Protein AF-A0A4R4R9I2-F1 (afdb_monomer)

Solvent-accessible surface area (backbone atoms only — not comparable to full-atom values): 6336 Å² total; per-residue (Å²): 139,58,68,66,60,52,49,53,60,71,63,50,87,71,80,91,79,84,81,89,83,86,88,67,82,87,43,26,36,37,46,70,70,39,78,92,36,67,47,78,48,68,38,83,68,67,66,36,21,43,40,45,99,88,52,80,67,40,83,40,42,58,76,41,72,52,75,27,79,56,14,65,48,44,30,43,18,63,41,90,81,46,70,65,36,72,60,91,63,63,102,63,79,73,78,79,83,82,136

Sequence (99 aa):
MDILSDVISAVRIGRPGGARVEWQAPWGVRFPDQPGTAGLLVVLQGWCWLIEDSAEPVPLGPGDVVFSPRGDGYGLADSPSTPLAEPVGGAAGHPRGGG

Nearest PDB structures (foldseek):
  1y9q-assembly1_A-2  TM=7.153E-01  e=3.042E-01  Vibrio cholerae
  2q30-assembly1_A  TM=6.282E-01  e=1.404E-01  Oleidesulfovibrio alaskensis G20
  3h8u-assembly1_B  TM=5.502E-01  e=2.067E-01  Klebsiella pneumoniae subsp. pneumoniae MGH 78578
  2i45-assembly1_B  TM=4.737E-01  e=2.724E-01  Neisseria meningitidis
  2i45-assembly1_A  TM=4.742E-01  e=2.724E-01  Neisseria meningitidis

Radius of gyration: 16.32 Å; Cα contacts (8 Å, |Δi|>4): 147; chains: 1; bounding box: 35×30×47 Å

Mean predicted aligned error: 9.46 Å

Secondary structure (DSSP, 8-state):
--HHHHHHHHT--S----------SS-EEEEPP-TT--EEEE--SS-EEEE-TTS--EEE-TT-EEEETT---EEEESSTTSPPB--SS-SS-------

pLDDT: mean 82.24, std 18.73, range [30.2, 98.44]

Foldseek 3Di:
DDVVVVVVVVPPQDDDADDDDDDDPFAKAKQAADFPDKDKDFAQADKKWKADPPDDIDIDGHGDMDIDGGRHMIMIGRDPPRDHDYDPDPPHPDPPDDD

Structure (mmCIF, N/CA/C/O backbone):
data_AF-A0A4R4R9I2-F1
#
_entry.id   AF-A0A4R4R9I2-F1
#
loop_
_atom_site.group_PDB
_atom_site.id
_atom_site.type_symbol
_atom_site.label_atom_id
_atom_si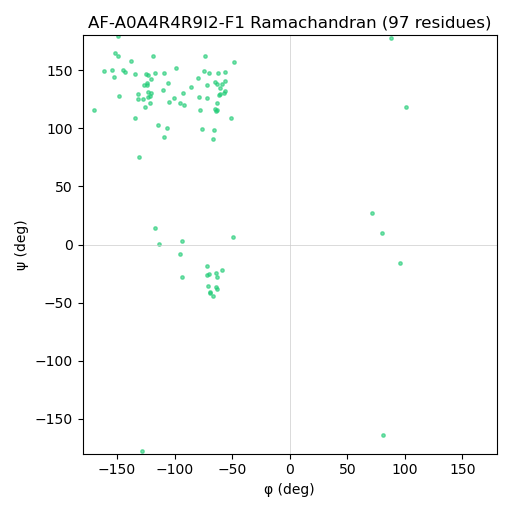te.label_alt_id
_atom_site.label_comp_id
_atom_site.label_asym_id
_atom_site.label_entity_id
_atom_site.label_seq_id
_atom_site.pdbx_PDB_ins_code
_atom_site.Cartn_x
_atom_site.Cartn_y
_atom_site.Cartn_z
_atom_site.occupancy
_atom_site.B_iso_or_equiv
_atom_site.auth_seq_id
_atom_site.auth_comp_id
_atom_site.auth_asym_id
_atom_site.auth_atom_id
_atom_site.pdbx_PDB_model_num
ATOM 1 N N . MET A 1 1 ? 7.426 20.438 -37.429 1.00 58.31 1 MET A N 1
ATOM 2 C CA . MET A 1 1 ? 7.891 19.128 -36.934 1.00 58.31 1 MET A CA 1
ATOM 3 C C . MET A 1 1 ? 8.967 19.405 -35.902 1.00 58.31 1 MET A C 1
ATOM 5 O O . MET A 1 1 ? 9.883 20.153 -36.220 1.00 58.31 1 MET A O 1
ATOM 9 N N . ASP A 1 2 ? 8.788 18.917 -34.675 1.00 76.69 2 ASP A N 1
ATOM 10 C CA . ASP A 1 2 ? 9.693 19.142 -33.542 1.00 76.69 2 ASP A CA 1
ATOM 11 C C . ASP A 1 2 ? 10.326 17.806 -33.139 1.00 76.69 2 ASP A C 1
ATOM 13 O O . ASP A 1 2 ? 9.698 16.966 -32.497 1.00 76.69 2 ASP A O 1
ATOM 17 N N . ILE A 1 3 ? 11.583 17.621 -33.544 1.00 76.44 3 ILE A N 1
ATOM 18 C CA . ILE A 1 3 ? 12.344 16.385 -33.335 1.00 76.44 3 ILE A CA 1
ATOM 19 C C . ILE A 1 3 ? 12.549 16.100 -31.840 1.00 76.44 3 ILE A C 1
ATOM 21 O O . ILE A 1 3 ? 12.639 14.938 -31.454 1.00 76.44 3 ILE A O 1
ATOM 25 N N . LEU A 1 4 ? 12.575 17.121 -30.978 1.00 71.25 4 LEU A N 1
ATOM 26 C CA . LEU A 1 4 ? 12.679 16.914 -29.532 1.00 71.25 4 LEU A CA 1
ATOM 27 C C . LEU A 1 4 ? 11.397 16.300 -28.964 1.00 71.25 4 LEU A C 1
ATOM 29 O O . LEU A 1 4 ? 11.482 15.367 -28.168 1.00 71.25 4 LEU A O 1
ATOM 33 N N . SER A 1 5 ? 10.223 16.751 -29.413 1.00 70.00 5 SER A N 1
ATOM 34 C CA . SER A 1 5 ? 8.944 16.124 -29.049 1.00 70.00 5 SER A CA 1
ATOM 35 C C . SER A 1 5 ? 8.839 14.681 -29.546 1.00 70.00 5 SER A C 1
ATOM 37 O O . SER A 1 5 ? 8.338 13.825 -28.814 1.00 70.00 5 SER A O 1
ATOM 39 N N . ASP A 1 6 ? 9.348 14.387 -30.744 1.00 70.56 6 ASP A N 1
ATOM 40 C CA . ASP A 1 6 ? 9.354 13.026 -31.293 1.00 70.56 6 ASP A CA 1
ATOM 41 C C . ASP A 1 6 ? 10.311 12.107 -30.523 1.00 70.56 6 ASP A C 1
ATOM 43 O O . ASP A 1 6 ? 9.951 10.976 -30.200 1.00 70.56 6 ASP A O 1
ATOM 47 N N . VAL A 1 7 ? 11.495 12.597 -30.144 1.00 70.00 7 VAL A N 1
ATOM 48 C CA . VAL A 1 7 ? 12.450 11.844 -29.316 1.00 70.00 7 VAL A CA 1
ATOM 49 C C . VAL A 1 7 ? 11.892 11.618 -27.911 1.00 70.00 7 VAL A C 1
ATOM 51 O O . VAL A 1 7 ? 11.933 10.496 -27.421 1.00 70.00 7 VAL A O 1
ATOM 54 N N . ILE A 1 8 ? 11.302 12.630 -27.269 1.00 64.38 8 ILE A N 1
ATOM 55 C CA . ILE A 1 8 ? 10.682 12.475 -25.940 1.00 64.38 8 ILE A CA 1
ATOM 56 C C . ILE A 1 8 ? 9.483 11.515 -26.002 1.00 64.38 8 ILE A C 1
ATOM 58 O O . ILE A 1 8 ? 9.286 10.715 -25.088 1.00 64.38 8 ILE A O 1
ATOM 62 N N . SER A 1 9 ? 8.706 11.542 -27.087 1.00 62.66 9 SER A N 1
ATOM 63 C CA . SER A 1 9 ? 7.589 10.611 -27.297 1.00 62.66 9 SER A CA 1
ATOM 64 C C . SER A 1 9 ? 8.064 9.185 -27.587 1.00 62.66 9 SER A C 1
ATOM 66 O O . SER A 1 9 ? 7.444 8.239 -27.109 1.00 62.66 9 SER A O 1
ATOM 68 N N . ALA A 1 10 ? 9.178 9.017 -28.303 1.00 60.44 10 ALA A N 1
ATOM 69 C CA . ALA A 1 10 ? 9.813 7.720 -28.542 1.00 60.44 10 ALA A CA 1
ATOM 70 C C . ALA A 1 10 ? 10.500 7.153 -27.285 1.00 60.44 10 ALA A C 1
ATOM 72 O O . ALA A 1 10 ? 10.613 5.938 -27.141 1.00 60.44 10 ALA A O 1
ATOM 73 N N . VAL A 1 11 ? 10.927 8.024 -26.363 1.00 58.31 11 VAL A N 1
ATOM 74 C CA . VAL A 1 11 ? 11.558 7.673 -25.078 1.00 58.31 11 VAL A CA 1
ATOM 75 C C . VAL A 1 11 ? 10.530 7.597 -23.936 1.00 58.31 11 VAL A C 1
ATOM 77 O O . VAL A 1 11 ? 10.896 7.319 -22.797 1.00 58.31 11 VAL A O 1
ATOM 80 N N . ARG A 1 12 ? 9.222 7.771 -24.192 1.00 56.31 12 ARG A N 1
ATOM 81 C CA . ARG A 1 12 ? 8.193 7.459 -23.186 1.00 56.31 12 ARG A CA 1
ATOM 82 C C . ARG A 1 12 ? 8.192 5.954 -22.918 1.00 56.31 12 ARG A C 1
ATOM 84 O O . ARG A 1 12 ? 7.611 5.166 -23.660 1.00 56.31 12 ARG A O 1
ATOM 91 N N . ILE A 1 13 ? 8.863 5.577 -21.835 1.00 57.94 13 ILE A N 1
ATOM 92 C CA . ILE A 1 13 ? 8.935 4.216 -21.311 1.00 57.94 13 ILE A CA 1
ATOM 93 C C . ILE A 1 13 ? 7.530 3.833 -20.819 1.00 57.94 13 ILE A C 1
ATOM 95 O O . ILE A 1 13 ? 7.150 4.103 -19.684 1.00 57.94 13 ILE A O 1
ATOM 99 N N . GLY A 1 14 ? 6.732 3.245 -21.708 1.00 60.94 14 GLY A N 1
ATOM 100 C CA . GLY A 1 14 ? 5.438 2.646 -21.385 1.00 60.94 14 GLY A CA 1
ATOM 101 C C . GLY A 1 14 ? 4.226 3.584 -21.433 1.00 60.94 14 GLY A C 1
ATOM 102 O O . GLY A 1 14 ? 4.303 4.779 -21.721 1.00 60.94 14 GLY A O 1
ATOM 103 N N . ARG A 1 15 ? 3.052 2.995 -21.178 1.00 66.88 15 ARG A N 1
ATOM 104 C CA . ARG A 1 15 ? 1.758 3.681 -21.117 1.00 66.88 15 ARG A CA 1
ATOM 105 C C . ARG A 1 15 ? 1.339 3.772 -19.645 1.00 66.88 15 ARG A C 1
ATOM 107 O O . ARG A 1 15 ? 0.871 2.765 -19.119 1.00 66.88 15 ARG A O 1
ATOM 114 N N . PRO A 1 16 ? 1.516 4.922 -18.970 1.00 67.12 16 PRO A N 1
ATOM 115 C CA . PRO A 1 16 ? 1.127 5.053 -17.571 1.00 67.12 16 PRO A CA 1
ATOM 116 C C . PRO A 1 16 ? -0.390 4.873 -17.447 1.00 67.12 16 PRO A C 1
ATOM 118 O O . PRO A 1 16 ? -1.166 5.575 -18.099 1.00 67.12 16 PRO A O 1
ATOM 121 N N . GLY A 1 17 ? -0.797 3.886 -16.652 1.00 75.94 17 GLY A N 1
ATOM 122 C CA . GLY A 1 17 ? -2.181 3.659 -16.252 1.00 75.94 17 GLY A CA 1
ATOM 123 C C . GLY A 1 17 ? -2.423 4.226 -14.858 1.00 75.94 17 GLY A C 1
ATOM 124 O O . GLY A 1 17 ? -1.506 4.298 -14.046 1.00 75.94 17 GLY A O 1
ATOM 125 N N . GLY A 1 18 ? -3.657 4.629 -14.581 1.00 81.12 18 GLY A N 1
ATOM 126 C CA . GLY A 1 18 ? -4.065 5.083 -13.259 1.00 81.12 18 GLY A CA 1
ATOM 127 C C . GLY A 1 18 ? -5.558 4.877 -13.066 1.00 81.12 18 GLY A C 1
ATOM 128 O O . GLY A 1 18 ? -6.326 4.920 -14.028 1.00 81.12 18 GLY A O 1
ATOM 129 N N . ALA A 1 19 ? -5.960 4.644 -11.823 1.00 85.12 19 ALA A N 1
ATOM 130 C CA . ALA A 1 19 ? -7.352 4.529 -11.422 1.00 85.12 19 ALA A CA 1
ATOM 131 C C . ALA A 1 19 ? -7.533 5.161 -10.041 1.00 85.12 19 ALA A C 1
ATOM 133 O O . ALA A 1 19 ? -6.628 5.120 -9.208 1.00 85.12 19 ALA A O 1
ATOM 134 N N . ARG A 1 20 ? -8.720 5.717 -9.795 1.00 91.69 20 ARG A N 1
ATOM 135 C CA . ARG A 1 20 ? -9.195 5.978 -8.437 1.00 91.69 20 ARG A CA 1
ATOM 136 C C . ARG A 1 20 ? -10.012 4.769 -8.006 1.00 91.69 20 ARG A C 1
ATOM 138 O O . ARG A 1 20 ? -10.892 4.331 -8.742 1.00 91.69 20 ARG A O 1
ATOM 145 N N . VAL A 1 21 ? -9.709 4.253 -6.826 1.00 90.19 21 VAL A N 1
ATOM 146 C CA . VAL A 1 21 ? -10.372 3.090 -6.238 1.00 90.19 21 VAL A CA 1
ATOM 147 C C . VAL A 1 21 ? -10.896 3.455 -4.861 1.00 90.19 21 VAL A C 1
ATOM 149 O O . VAL A 1 21 ? -10.309 4.279 -4.160 1.00 90.19 21 VAL A O 1
ATOM 152 N N . GLU A 1 22 ? -12.025 2.859 -4.501 1.00 93.38 22 GLU A N 1
ATOM 153 C CA . GLU A 1 22 ? -12.654 3.008 -3.195 1.00 93.38 22 GLU A CA 1
ATOM 154 C C . GLU A 1 22 ? -12.994 1.610 -2.687 1.00 93.38 22 GLU A C 1
ATOM 156 O O . GLU A 1 22 ? -13.590 0.808 -3.410 1.00 93.38 22 GLU A O 1
ATOM 161 N N . TRP A 1 23 ? -12.591 1.313 -1.453 1.00 93.00 23 TRP A N 1
ATOM 162 C CA . TRP A 1 23 ? -12.836 0.030 -0.805 1.00 93.00 23 TRP A CA 1
ATOM 163 C C . TRP A 1 23 ? -13.640 0.232 0.476 1.00 93.00 23 TRP A C 1
ATOM 165 O O . TRP A 1 23 ? -13.436 1.198 1.211 1.00 93.00 23 TRP A O 1
ATOM 175 N N . GLN A 1 24 ? -14.556 -0.695 0.746 1.00 92.88 24 GLN A N 1
ATOM 176 C CA . GLN A 1 24 ? -15.329 -0.744 1.984 1.00 92.88 24 GLN A CA 1
ATOM 177 C C . GLN A 1 24 ? -14.870 -1.946 2.803 1.00 92.88 24 GLN A C 1
ATOM 179 O O . GLN A 1 24 ? -14.695 -3.030 2.252 1.00 92.88 24 GLN A O 1
ATOM 184 N N . ALA A 1 25 ? -14.631 -1.741 4.100 1.00 92.31 25 ALA A N 1
ATOM 185 C CA . ALA A 1 25 ? -14.156 -2.795 4.993 1.00 92.31 25 ALA A CA 1
ATOM 186 C C . ALA A 1 25 ? -15.168 -3.957 5.101 1.00 92.31 25 ALA A C 1
ATOM 188 O O . ALA A 1 25 ? -16.379 -3.708 5.069 1.00 92.31 25 ALA A O 1
ATOM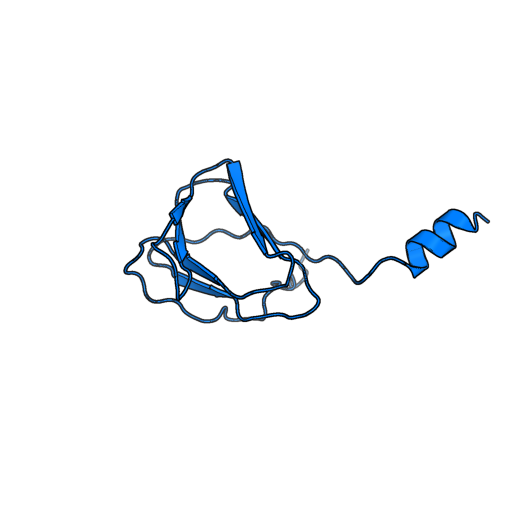 189 N N . PRO A 1 26 ? -14.698 -5.206 5.288 1.00 95.19 26 PRO A N 1
ATOM 190 C CA . PRO A 1 26 ? -13.288 -5.612 5.332 1.00 95.19 26 PRO A CA 1
ATOM 191 C C . PRO A 1 26 ? -12.683 -5.741 3.926 1.00 95.19 26 PRO A C 1
ATOM 193 O O . PRO A 1 26 ? -13.347 -6.213 3.002 1.00 95.19 26 PRO A O 1
ATOM 196 N N . TRP A 1 27 ? -11.416 -5.358 3.759 1.00 96.00 27 TRP A N 1
ATOM 197 C CA . TRP A 1 27 ? -10.713 -5.518 2.485 1.00 96.00 27 TRP A CA 1
ATOM 198 C C . TRP A 1 27 ? -9.200 -5.662 2.664 1.00 96.00 27 TRP A C 1
ATOM 200 O O . TRP A 1 27 ? -8.579 -5.010 3.499 1.00 96.00 27 TRP A O 1
ATOM 210 N N . GLY A 1 28 ? -8.600 -6.495 1.817 1.00 96.69 28 GLY A N 1
ATOM 211 C CA . GLY A 1 28 ? -7.157 -6.668 1.721 1.00 96.69 28 GLY A CA 1
ATOM 212 C C . GLY A 1 28 ? -6.770 -7.010 0.288 1.00 96.69 28 GLY A C 1
ATOM 213 O O . GLY A 1 28 ? -7.342 -7.923 -0.307 1.00 96.69 28 GLY A O 1
ATOM 214 N N . VAL A 1 29 ? -5.817 -6.274 -0.275 1.00 95.56 29 VAL A N 1
ATOM 215 C CA . VAL A 1 29 ? -5.355 -6.418 -1.660 1.00 95.56 29 VAL A CA 1
ATOM 216 C C . VAL A 1 29 ? -3.856 -6.678 -1.677 1.00 95.56 29 VAL A C 1
ATOM 218 O O . VAL A 1 29 ? -3.086 -5.903 -1.111 1.00 95.56 29 VAL A O 1
ATOM 221 N N . ARG A 1 30 ? -3.440 -7.750 -2.356 1.00 95.06 30 ARG A N 1
ATOM 222 C CA . ARG A 1 30 ? -2.040 -8.039 -2.670 1.00 95.06 30 ARG A CA 1
ATOM 223 C C . ARG A 1 30 ? -1.717 -7.517 -4.062 1.00 95.06 30 ARG A C 1
ATOM 225 O O . ARG A 1 30 ? -2.342 -7.913 -5.036 1.00 95.06 30 ARG A O 1
ATOM 232 N N . PHE A 1 31 ? -0.732 -6.638 -4.153 1.00 91.31 31 PHE A N 1
ATOM 233 C CA . PHE A 1 31 ? -0.117 -6.260 -5.415 1.00 91.31 31 PHE A CA 1
ATOM 234 C C . PHE A 1 31 ? 1.088 -7.183 -5.646 1.00 91.31 31 PHE A C 1
ATOM 236 O O . PHE A 1 31 ? 1.987 -7.215 -4.797 1.00 91.31 31 PHE A O 1
ATOM 243 N N . PRO A 1 32 ? 1.107 -7.964 -6.740 1.00 90.00 32 PRO A N 1
ATOM 244 C CA . PRO A 1 32 ? 2.225 -8.846 -7.043 1.00 90.00 32 PRO A CA 1
ATOM 245 C C . PRO A 1 32 ? 3.436 -8.045 -7.528 1.00 90.00 32 PRO A C 1
ATOM 247 O O . PRO A 1 32 ? 3.295 -6.912 -7.995 1.00 90.00 32 PRO A O 1
ATOM 250 N N . ASP A 1 33 ? 4.614 -8.668 -7.482 1.00 90.62 33 ASP A N 1
ATOM 251 C CA . ASP A 1 33 ? 5.813 -8.113 -8.107 1.00 90.62 33 ASP A CA 1
ATOM 252 C C . ASP A 1 33 ? 5.567 -7.864 -9.602 1.00 90.62 33 ASP A C 1
ATOM 254 O O . ASP A 1 33 ? 5.119 -8.742 -10.348 1.00 90.62 33 ASP A O 1
ATOM 258 N N . GLN A 1 34 ? 5.909 -6.665 -10.061 1.00 86.56 34 GLN A N 1
ATOM 259 C CA . GLN A 1 34 ? 5.818 -6.257 -11.455 1.00 86.56 34 GLN A CA 1
ATOM 260 C C . GLN A 1 34 ? 7.133 -5.600 -11.919 1.00 86.56 34 GLN A C 1
ATOM 262 O O . GLN A 1 34 ? 7.202 -4.377 -12.088 1.00 86.56 34 GLN A O 1
ATOM 267 N N . PRO A 1 35 ? 8.193 -6.400 -12.157 1.00 86.44 35 PRO A N 1
ATOM 268 C CA . PRO A 1 35 ? 9.510 -5.892 -12.527 1.00 86.44 35 PRO A CA 1
ATOM 269 C C . PRO A 1 35 ? 9.479 -5.004 -13.775 1.00 86.44 35 PRO A C 1
ATOM 271 O O . PRO A 1 35 ? 8.794 -5.300 -14.755 1.00 86.44 35 PRO A O 1
ATOM 274 N N . GLY A 1 36 ? 10.265 -3.926 -13.760 1.00 83.62 36 GLY A N 1
ATOM 275 C CA . GLY A 1 36 ? 10.342 -2.979 -14.880 1.00 83.62 36 GLY A CA 1
ATOM 276 C C . GLY A 1 36 ? 9.193 -1.967 -14.929 1.00 83.62 36 GLY A C 1
ATOM 277 O O . GLY A 1 36 ? 9.079 -1.226 -15.905 1.00 83.62 36 GLY A O 1
ATOM 278 N N . THR A 1 37 ? 8.369 -1.910 -13.881 1.00 84.56 37 THR A N 1
ATOM 279 C CA . THR A 1 37 ? 7.349 -0.875 -13.684 1.00 84.56 37 THR A CA 1
ATOM 280 C C . THR A 1 37 ? 7.621 -0.083 -12.409 1.00 84.56 37 THR A C 1
ATOM 282 O O . THR A 1 37 ? 8.387 -0.514 -11.549 1.00 84.56 37 THR A O 1
ATOM 285 N N . ALA A 1 38 ? 7.006 1.092 -12.303 1.00 87.50 38 ALA A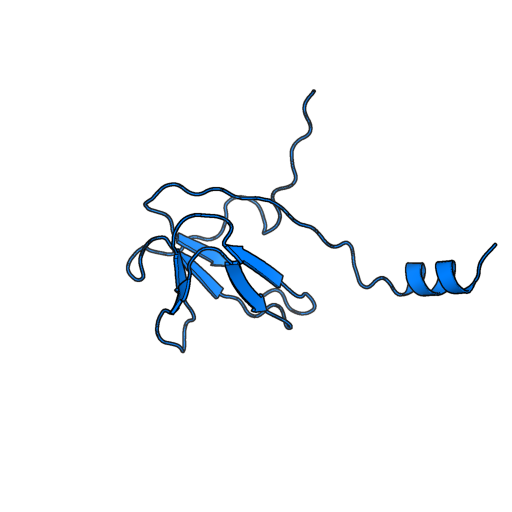 N 1
ATOM 286 C CA . 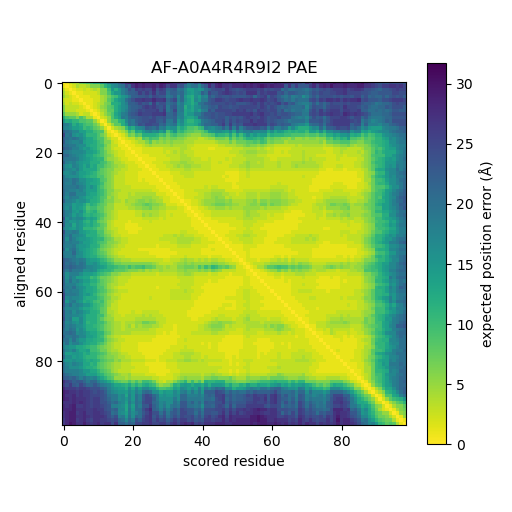ALA A 1 38 ? 6.976 1.867 -11.073 1.00 87.50 38 ALA A CA 1
ATOM 287 C C . ALA A 1 38 ? 5.519 2.127 -10.687 1.00 87.50 38 ALA A C 1
ATOM 289 O O . ALA A 1 38 ? 4.719 2.554 -11.523 1.00 87.50 38 ALA A O 1
ATOM 290 N N . GLY A 1 39 ? 5.187 1.864 -9.425 1.00 86.88 39 GLY A N 1
ATOM 291 C CA . GLY A 1 39 ? 3.863 2.084 -8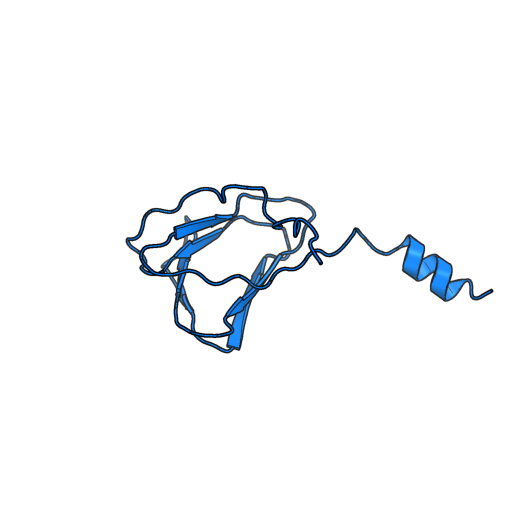.855 1.00 86.88 39 GLY A CA 1
ATOM 292 C C . GLY A 1 39 ? 3.852 3.295 -7.931 1.00 86.88 39 GLY A C 1
ATOM 293 O O . GLY A 1 39 ? 4.776 3.484 -7.142 1.00 86.88 39 GLY A O 1
ATOM 294 N N . LEU A 1 40 ? 2.792 4.097 -8.010 1.00 90.50 40 LEU A N 1
ATOM 295 C CA . LEU A 1 40 ? 2.525 5.200 -7.092 1.00 90.50 40 LEU A CA 1
ATOM 296 C C . LEU A 1 40 ? 1.074 5.107 -6.625 1.00 90.50 40 LEU A C 1
ATOM 298 O O . LEU A 1 40 ? 0.163 5.101 -7.455 1.00 90.50 40 LEU A O 1
ATOM 302 N N . LEU A 1 41 ? 0.862 5.077 -5.314 1.00 92.62 41 LEU A N 1
ATOM 303 C CA . LEU A 1 41 ? -0.462 5.131 -4.708 1.00 92.62 41 LEU A CA 1
ATOM 304 C C . LEU A 1 41 ? -0.525 6.294 -3.726 1.00 92.62 41 LEU A C 1
ATOM 306 O O . LEU A 1 41 ? 0.405 6.516 -2.958 1.00 92.62 41 LEU A O 1
ATOM 310 N N . VAL A 1 42 ? -1.632 7.031 -3.764 1.00 95.62 42 VAL A N 1
ATOM 311 C CA . VAL A 1 42 ? -1.899 8.149 -2.856 1.00 95.62 42 VAL A CA 1
ATOM 312 C C . VAL A 1 42 ? -3.189 7.854 -2.113 1.00 95.62 42 VAL A C 1
ATOM 314 O O . VAL A 1 42 ? -4.216 7.578 -2.741 1.00 95.62 42 VAL A O 1
ATOM 317 N N . VAL A 1 43 ? -3.158 7.936 -0.787 1.00 97.00 43 VAL A N 1
ATOM 318 C CA . VAL A 1 43 ? -4.374 7.818 0.018 1.00 97.00 43 VAL A CA 1
ATOM 319 C C . VAL A 1 43 ? -5.123 9.142 -0.060 1.00 97.00 43 VAL A C 1
ATOM 321 O O . VAL A 1 43 ? -4.637 10.184 0.368 1.00 97.00 43 VAL A O 1
ATOM 324 N N . LEU A 1 44 ? -6.320 9.118 -0.642 1.00 96.69 44 LEU A N 1
ATOM 325 C CA . LEU A 1 44 ? -7.120 10.331 -0.839 1.00 96.69 44 LEU A CA 1
ATOM 326 C C . LEU A 1 44 ? -8.118 10.562 0.301 1.00 96.69 44 LEU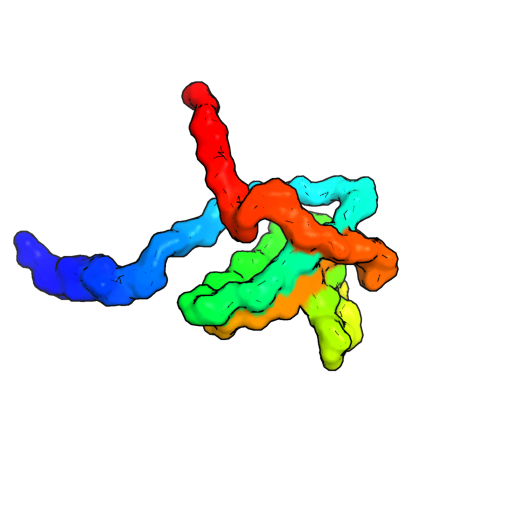 A C 1
ATOM 328 O O . LEU A 1 44 ? -8.488 11.701 0.569 1.00 96.69 44 LEU A O 1
ATOM 332 N N . GLN A 1 45 ? -8.568 9.492 0.958 1.00 95.94 45 GLN A N 1
ATOM 333 C CA . GLN A 1 45 ? -9.531 9.533 2.055 1.00 95.94 45 GLN A CA 1
ATOM 334 C C . GLN A 1 45 ? -9.475 8.229 2.860 1.00 95.94 45 GLN A C 1
ATOM 336 O O . GLN A 1 45 ? -9.237 7.165 2.293 1.00 95.94 45 GLN A O 1
ATOM 341 N N . GLY A 1 46 ? -9.771 8.310 4.160 1.00 95.81 46 GLY A N 1
ATOM 342 C CA . GLY A 1 46 ? -9.791 7.152 5.052 1.00 95.81 46 GLY A CA 1
ATOM 343 C C . GLY A 1 46 ? -8.399 6.761 5.538 1.00 95.81 46 GLY A C 1
ATOM 344 O O . GLY A 1 46 ? -7.467 7.556 5.458 1.00 95.81 46 GLY A O 1
ATOM 345 N N . TRP A 1 47 ? -8.296 5.545 6.067 1.00 96.44 47 TRP A N 1
ATOM 346 C CA . TRP A 1 47 ? -7.064 4.981 6.611 1.00 96.44 47 TRP A CA 1
ATOM 347 C C . TRP A 1 47 ? -6.896 3.557 6.096 1.00 96.44 47 TRP A C 1
ATOM 349 O O . TRP A 1 47 ? -7.887 2.850 5.897 1.00 96.44 47 TRP A O 1
ATOM 359 N N . CYS A 1 48 ? -5.656 3.141 5.888 1.00 97.81 48 CYS A N 1
ATOM 360 C CA . CYS A 1 48 ? -5.313 1.767 5.548 1.00 97.81 48 CYS A CA 1
ATOM 361 C C . CYS A 1 48 ? -3.930 1.415 6.096 1.00 97.81 48 CYS A C 1
ATOM 363 O O . CYS A 1 48 ? -3.266 2.236 6.726 1.00 97.81 48 CYS A O 1
ATOM 365 N N . TRP A 1 49 ? -3.511 0.181 5.860 1.00 98.44 49 TRP A N 1
ATOM 366 C CA . TRP A 1 49 ? -2.214 -0.331 6.268 1.00 98.44 49 TRP A CA 1
ATOM 367 C C . TRP A 1 49 ? -1.437 -0.794 5.050 1.00 98.44 49 TRP A C 1
ATOM 369 O O . TRP A 1 49 ? -1.966 -1.567 4.252 1.00 98.44 49 TRP A O 1
ATOM 379 N N . LEU A 1 50 ? -0.189 -0.344 4.931 1.00 97.62 50 LEU A N 1
ATOM 380 C CA . LEU A 1 50 ? 0.809 -0.951 4.060 1.00 97.62 50 LEU A CA 1
ATOM 381 C C . LEU A 1 50 ? 1.371 -2.189 4.747 1.00 97.62 50 LEU A C 1
ATOM 383 O O . LEU A 1 50 ? 1.812 -2.119 5.894 1.00 97.62 50 LEU A O 1
ATOM 387 N N . ILE A 1 51 ? 1.342 -3.312 4.038 1.00 97.50 51 ILE A N 1
ATOM 388 C CA . ILE A 1 51 ? 1.809 -4.605 4.527 1.00 97.50 51 ILE A CA 1
ATOM 389 C C . ILE A 1 51 ? 2.902 -5.100 3.586 1.00 97.50 51 ILE A C 1
ATOM 391 O O . ILE A 1 51 ? 2.667 -5.285 2.393 1.00 97.50 51 ILE A O 1
ATOM 395 N N . GLU A 1 52 ? 4.088 -5.338 4.128 1.00 92.69 52 GLU A N 1
ATOM 396 C CA . GLU A 1 52 ? 5.231 -5.903 3.413 1.00 92.69 52 GLU A CA 1
ATOM 397 C C . GLU A 1 52 ? 5.685 -7.171 4.143 1.00 92.69 52 GLU A C 1
ATOM 399 O O . GLU A 1 52 ? 5.609 -7.244 5.367 1.00 92.69 52 GLU A O 1
ATOM 404 N N . ASP A 1 53 ? 6.170 -8.179 3.412 1.00 84.88 53 ASP A N 1
ATOM 405 C CA . ASP A 1 53 ? 6.485 -9.489 4.007 1.00 84.88 53 ASP A CA 1
ATOM 406 C C . ASP A 1 53 ? 7.616 -9.425 5.055 1.00 84.88 53 ASP A C 1
ATOM 408 O O . ASP A 1 53 ? 7.708 -10.284 5.931 1.00 84.88 53 ASP A O 1
ATOM 412 N N . SER A 1 54 ? 8.493 -8.420 4.964 1.00 86.69 54 SER A N 1
ATOM 413 C CA . SER A 1 54 ? 9.688 -8.276 5.803 1.00 86.69 54 SER A CA 1
ATOM 414 C C . SER A 1 54 ? 9.698 -7.023 6.682 1.00 86.69 54 SER A C 1
ATOM 416 O O . SER A 1 54 ? 10.762 -6.661 7.190 1.00 86.69 54 SER A O 1
ATOM 418 N N . ALA A 1 55 ? 8.562 -6.341 6.848 1.00 91.44 55 ALA A N 1
ATOM 419 C CA . ALA A 1 55 ? 8.471 -5.120 7.647 1.00 91.44 55 ALA A CA 1
ATOM 420 C C . ALA A 1 55 ? 7.209 -5.089 8.517 1.00 91.44 55 ALA A C 1
ATOM 422 O O . ALA A 1 55 ? 6.218 -5.764 8.245 1.00 91.44 55 ALA A O 1
ATOM 423 N N . GLU A 1 56 ? 7.259 -4.286 9.579 1.00 96.19 56 GLU A N 1
ATOM 424 C CA . GLU A 1 56 ? 6.077 -4.005 10.393 1.00 96.19 56 GLU A CA 1
ATOM 425 C C . GLU A 1 56 ? 5.033 -3.235 9.567 1.00 96.19 56 GLU A C 1
ATOM 427 O O . GLU A 1 56 ? 5.410 -2.318 8.828 1.00 96.19 56 GLU A O 1
ATOM 432 N N . PRO A 1 57 ? 3.732 -3.552 9.704 1.00 97.44 57 PRO A N 1
ATOM 433 C CA . PRO A 1 57 ? 2.6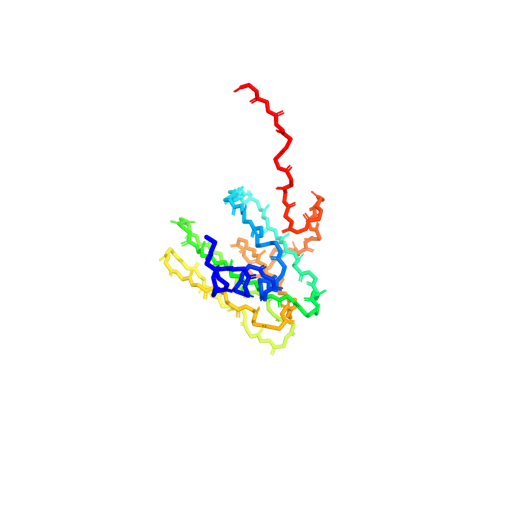75 -2.837 9.007 1.00 97.44 57 PRO A CA 1
ATOM 434 C C . PRO A 1 57 ? 2.710 -1.335 9.291 1.00 97.44 57 PRO A C 1
ATOM 436 O O . PRO A 1 57 ? 2.762 -0.901 10.446 1.00 97.44 57 PRO A O 1
ATOM 439 N N . VAL A 1 58 ? 2.623 -0.532 8.233 1.00 97.94 58 VAL A N 1
ATOM 440 C CA . VAL A 1 58 ? 2.687 0.929 8.332 1.00 97.94 58 VAL A CA 1
ATOM 441 C C . VAL A 1 58 ? 1.284 1.511 8.160 1.00 97.94 58 VAL A C 1
ATOM 443 O O . VAL A 1 58 ? 0.656 1.264 7.127 1.00 97.94 58 VAL A O 1
ATOM 446 N N . PRO A 1 59 ? 0.761 2.281 9.132 1.00 98.19 59 PRO A N 1
ATOM 447 C CA . PRO A 1 59 ? -0.520 2.951 8.973 1.00 98.19 59 PRO A CA 1
ATOM 448 C C . PRO A 1 59 ? -0.379 4.111 7.985 1.00 98.19 59 PRO A C 1
ATOM 450 O O . PRO A 1 59 ? 0.573 4.885 8.058 1.00 98.19 59 PRO A O 1
ATOM 453 N N . LEU A 1 60 ? -1.356 4.245 7.095 1.00 98.38 60 LEU A N 1
ATOM 454 C CA . LEU A 1 60 ? -1.438 5.299 6.092 1.00 98.38 60 LEU A CA 1
ATOM 455 C C . LEU A 1 60 ? -2.758 6.055 6.234 1.00 98.38 60 LEU A C 1
ATOM 457 O O . LEU A 1 60 ? -3.819 5.454 6.432 1.00 98.38 60 LEU A O 1
ATOM 461 N N . GLY A 1 61 ? -2.693 7.373 6.097 1.00 98.19 61 GLY A N 1
ATOM 462 C CA . GLY A 1 61 ? -3.828 8.287 6.100 1.00 98.19 61 GLY A CA 1
ATOM 463 C C . GLY A 1 61 ? -3.832 9.219 4.886 1.00 98.19 61 GLY A C 1
ATOM 464 O O . GLY A 1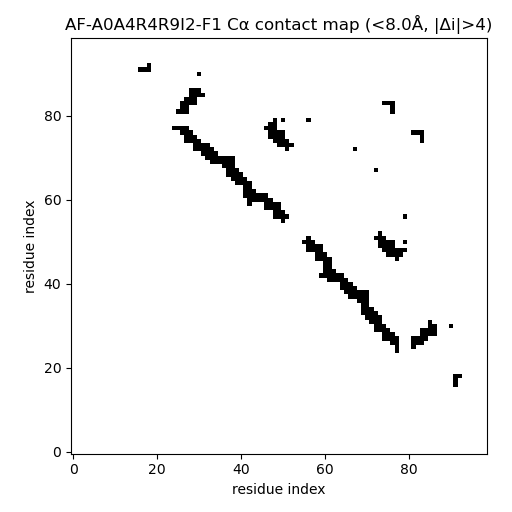 61 ? -2.977 9.119 4.007 1.00 98.19 61 GLY A O 1
ATOM 465 N N . PRO A 1 62 ? -4.804 10.142 4.796 1.00 98.38 62 PRO A N 1
ATOM 466 C CA . PRO A 1 62 ? -4.952 11.003 3.631 1.00 98.38 62 PRO A CA 1
ATOM 467 C C . PRO A 1 62 ? -3.714 11.873 3.386 1.00 98.38 62 PRO A C 1
ATOM 469 O O . PRO A 1 62 ? -3.256 12.578 4.282 1.00 98.38 62 PRO A O 1
ATOM 472 N N . GLY A 1 63 ? -3.218 11.863 2.149 1.00 97.12 63 GLY A N 1
ATOM 473 C CA . GLY A 1 63 ? -2.005 12.565 1.728 1.00 97.12 63 GLY A CA 1
ATOM 474 C C . GLY A 1 63 ? -0.744 11.700 1.733 1.00 97.12 63 GLY A C 1
ATOM 475 O O . GLY A 1 63 ? 0.225 12.080 1.077 1.00 97.12 63 GLY A O 1
ATOM 476 N N . ASP A 1 64 ? -0.764 10.538 2.390 1.00 97.81 64 ASP A N 1
ATOM 477 C CA . ASP A 1 64 ? 0.363 9.612 2.357 1.00 97.81 64 ASP A CA 1
ATOM 478 C C . ASP A 1 64 ? 0.517 8.967 0.978 1.00 97.81 64 ASP A C 1
ATOM 480 O O . ASP A 1 64 ? -0.452 8.731 0.242 1.00 97.81 64 ASP A O 1
ATOM 484 N N . VAL A 1 65 ? 1.773 8.686 0.635 1.00 95.69 65 VAL A N 1
ATOM 485 C CA . VAL A 1 65 ? 2.180 8.198 -0.679 1.00 95.69 65 VAL A CA 1
ATOM 486 C C . VAL A 1 65 ? 3.007 6.932 -0.521 1.00 95.69 65 VAL A C 1
ATOM 488 O O . VAL A 1 65 ? 4.040 6.939 0.144 1.00 95.69 65 VAL A O 1
ATOM 491 N N . VAL A 1 66 ? 2.584 5.866 -1.196 1.00 94.38 66 VAL A N 1
ATOM 492 C CA . VAL A 1 66 ? 3.371 4.641 -1.361 1.00 94.38 66 VAL A CA 1
ATOM 493 C C . VAL A 1 66 ? 3.999 4.669 -2.743 1.00 94.38 66 VAL A C 1
ATOM 495 O O . VAL A 1 66 ? 3.306 4.835 -3.750 1.00 94.38 66 VAL A O 1
ATOM 498 N N . PHE A 1 67 ? 5.317 4.512 -2.794 1.00 92.44 67 PHE A N 1
ATOM 499 C CA . PHE A 1 67 ? 6.069 4.504 -4.039 1.00 92.44 67 PHE A CA 1
ATOM 500 C C . PHE A 1 67 ? 6.904 3.232 -4.141 1.00 92.44 67 PHE A C 1
ATOM 502 O O . PHE A 1 67 ? 7.800 3.010 -3.331 1.00 92.44 67 PHE A O 1
ATOM 509 N N . SER A 1 68 ? 6.622 2.425 -5.163 1.00 90.31 68 SER A N 1
ATOM 510 C CA . SER A 1 68 ? 7.381 1.221 -5.502 1.00 90.31 68 SER A CA 1
ATOM 511 C C . SER A 1 68 ? 8.153 1.482 -6.800 1.00 90.31 68 SER A C 1
ATOM 513 O O . SER A 1 68 ? 7.598 1.329 -7.891 1.00 90.31 68 SER A O 1
ATOM 515 N N . PRO A 1 69 ? 9.419 1.938 -6.730 1.00 87.75 69 PRO A N 1
ATOM 516 C CA . PRO A 1 69 ? 10.190 2.350 -7.906 1.00 87.75 69 PRO A CA 1
ATOM 517 C C . PRO A 1 69 ? 10.627 1.189 -8.803 1.00 87.75 69 PRO A C 1
ATOM 519 O O . PRO A 1 69 ? 11.030 1.421 -9.942 1.00 87.75 69 PRO A O 1
ATOM 522 N N . ARG A 1 70 ? 10.618 -0.039 -8.277 1.00 88.94 70 ARG A N 1
ATOM 523 C CA . ARG A 1 70 ? 11.071 -1.249 -8.980 1.00 88.94 70 ARG A CA 1
ATOM 524 C C . ARG A 1 70 ? 9.935 -2.228 -9.268 1.00 88.94 70 ARG A C 1
ATOM 526 O O . ARG A 1 70 ? 10.182 -3.267 -9.879 1.00 88.94 70 ARG A O 1
ATOM 533 N N . GLY A 1 71 ? 8.715 -1.875 -8.862 1.00 87.38 71 GLY A N 1
ATOM 534 C CA . GLY A 1 71 ? 7.556 -2.748 -8.956 1.00 87.38 71 GLY A CA 1
ATOM 535 C C . GLY A 1 71 ? 7.623 -3.897 -7.956 1.00 87.38 71 GLY A C 1
ATOM 536 O O . GLY A 1 71 ? 7.061 -4.949 -8.225 1.00 87.38 71 GLY A O 1
ATOM 537 N N . ASP A 1 72 ? 8.320 -3.711 -6.835 1.00 90.19 72 ASP A N 1
ATOM 538 C CA . ASP A 1 72 ? 8.273 -4.643 -5.711 1.00 90.19 72 ASP A CA 1
ATOM 539 C C . ASP A 1 72 ? 6.824 -4.707 -5.196 1.00 90.19 72 ASP A C 1
ATOM 541 O O . ASP A 1 72 ? 6.149 -3.671 -5.096 1.00 90.19 72 ASP A O 1
ATOM 545 N N . GLY A 1 73 ? 6.337 -5.919 -4.941 1.00 91.00 73 GLY A N 1
ATOM 546 C CA . GLY A 1 73 ? 4.979 -6.208 -4.512 1.00 91.00 73 GLY A CA 1
ATOM 547 C C . GLY A 1 73 ? 4.736 -5.828 -3.056 1.00 91.00 73 GLY A C 1
ATOM 548 O O . GLY A 1 73 ? 5.621 -5.900 -2.208 1.00 91.00 73 GLY A O 1
ATOM 549 N N . TYR A 1 74 ? 3.500 -5.445 -2.755 1.00 94.25 74 TYR A N 1
ATOM 550 C CA . TYR A 1 74 ? 3.086 -4.983 -1.431 1.00 94.25 74 TYR A CA 1
ATOM 551 C C . TYR A 1 74 ? 1.606 -5.278 -1.192 1.00 94.25 74 TYR A C 1
ATOM 553 O O . TYR A 1 74 ? 0.853 -5.593 -2.114 1.00 94.25 74 TYR A O 1
ATOM 561 N N . GLY A 1 75 ? 1.175 -5.200 0.060 1.00 95.94 75 GLY A N 1
ATOM 562 C CA . GLY A 1 75 ? -0.214 -5.334 0.471 1.00 95.94 75 GLY A CA 1
ATOM 563 C C . GLY A 1 75 ? -0.812 -4.010 0.928 1.00 95.94 75 GLY A C 1
ATOM 564 O O . GLY A 1 75 ? -0.122 -3.192 1.532 1.00 95.94 75 GLY A O 1
ATOM 565 N N . LEU A 1 76 ? -2.109 -3.825 0.689 1.00 97.00 76 LEU A N 1
ATOM 566 C CA . LEU A 1 76 ? -2.912 -2.792 1.343 1.00 97.00 76 LEU A CA 1
ATOM 567 C C . LEU A 1 76 ? -4.147 -3.420 1.984 1.00 97.00 76 LEU A C 1
ATOM 569 O O . LEU A 1 76 ? -4.796 -4.251 1.351 1.00 97.00 76 LEU A O 1
ATOM 573 N N . ALA A 1 77 ? -4.496 -3.007 3.202 1.00 97.81 77 ALA A N 1
ATOM 574 C CA . ALA A 1 77 ? -5.680 -3.519 3.896 1.00 97.81 77 ALA A CA 1
ATOM 575 C C . ALA A 1 77 ? -6.327 -2.501 4.846 1.00 97.81 77 ALA A C 1
ATOM 577 O O . ALA A 1 77 ? -5.693 -1.530 5.263 1.00 97.81 77 ALA A O 1
ATOM 578 N N . ASP A 1 78 ? -7.582 -2.748 5.234 1.00 97.31 78 ASP A N 1
ATOM 579 C CA . ASP A 1 78 ? -8.281 -1.960 6.263 1.00 97.31 78 ASP A CA 1
ATOM 580 C C . ASP A 1 78 ? -7.721 -2.183 7.681 1.00 97.31 78 ASP A C 1
ATOM 582 O O . ASP A 1 78 ? -7.792 -1.294 8.530 1.00 97.31 78 ASP A O 1
ATOM 586 N N . SER A 1 79 ? -7.110 -3.346 7.921 1.00 97.25 79 SER A N 1
ATOM 587 C CA . SER A 1 79 ? -6.468 -3.745 9.177 1.00 97.25 79 SER A CA 1
ATOM 588 C C . SER A 1 79 ? -5.226 -4.600 8.889 1.00 97.25 79 SER A C 1
ATOM 590 O O . SER A 1 79 ? -5.249 -5.364 7.921 1.00 97.25 79 SER A O 1
ATOM 592 N N . PRO A 1 80 ? -4.181 -4.585 9.744 1.00 96.56 80 PRO A N 1
ATOM 593 C CA . PRO A 1 80 ? -3.015 -5.465 9.598 1.00 96.56 80 PRO A CA 1
ATOM 594 C C . PRO A 1 80 ? -3.356 -6.958 9.627 1.00 96.56 80 PRO A C 1
ATOM 596 O O . PRO A 1 80 ? -2.573 -7.787 9.178 1.00 96.56 80 PRO A O 1
ATOM 599 N N . SER A 1 81 ? -4.507 -7.306 10.207 1.00 96.06 81 SER A N 1
ATOM 600 C CA . SER A 1 81 ? -4.979 -8.684 10.342 1.00 96.06 81 SER A CA 1
ATOM 601 C C . SER A 1 81 ? -5.930 -9.127 9.230 1.00 96.06 81 SER A C 1
ATOM 603 O O . SER A 1 81 ? -6.278 -10.309 9.183 1.00 96.06 81 SER A O 1
ATOM 605 N N . THR A 1 82 ? -6.374 -8.221 8.349 1.00 97.25 82 THR A N 1
ATOM 606 C CA . THR A 1 82 ? -7.258 -8.591 7.237 1.00 97.25 82 THR A CA 1
ATOM 607 C C . THR A 1 82 ? -6.457 -9.382 6.192 1.00 97.25 82 THR A C 1
ATOM 609 O O . THR A 1 82 ? -5.429 -8.893 5.722 1.00 97.25 82 THR A O 1
ATOM 612 N N . PRO A 1 83 ? -6.899 -10.592 5.789 1.00 95.81 83 PRO A N 1
ATOM 613 C CA . PRO A 1 83 ? -6.218 -11.364 4.754 1.00 95.81 83 PRO A CA 1
ATOM 614 C C . PRO A 1 83 ? -6.138 -10.614 3.422 1.00 95.81 83 PRO A C 1
ATOM 616 O O . PRO A 1 83 ? -7.118 -10.016 2.975 1.00 95.81 83 PRO A O 1
ATOM 619 N N . LEU A 1 84 ? -4.985 -10.699 2.759 1.00 96.44 84 LEU A N 1
ATOM 620 C CA . LEU A 1 84 ? -4.781 -10.115 1.438 1.00 96.44 84 LEU A CA 1
ATOM 621 C C . LEU A 1 84 ? -5.250 -11.074 0.341 1.00 96.44 84 LEU A C 1
ATOM 623 O O . LEU A 1 84 ? -4.924 -12.261 0.364 1.00 96.44 84 LEU A O 1
ATOM 627 N N . ALA A 1 85 ? -5.973 -10.543 -0.641 1.00 93.50 85 ALA A N 1
ATOM 628 C CA . ALA A 1 85 ? -6.363 -11.263 -1.845 1.00 93.50 85 ALA A CA 1
ATOM 629 C C . ALA A 1 85 ? -5.752 -10.610 -3.088 1.00 93.50 85 ALA A C 1
ATOM 631 O O . ALA A 1 85 ? -5.599 -9.391 -3.155 1.00 93.50 85 ALA A O 1
ATOM 632 N N . GLU A 1 86 ? -5.436 -11.415 -4.098 1.00 86.44 86 GLU A N 1
ATOM 633 C CA . GLU A 1 86 ? -5.064 -10.891 -5.413 1.00 86.44 86 GLU A CA 1
ATOM 634 C C . GLU A 1 86 ? -6.251 -10.115 -6.023 1.00 86.44 86 GLU A C 1
ATOM 636 O O . GLU A 1 86 ? -7.399 -10.572 -5.929 1.00 86.44 86 GLU A O 1
ATOM 641 N N . PRO A 1 87 ? -6.024 -8.952 -6.659 1.00 72.06 87 PRO A N 1
ATOM 642 C CA . PRO A 1 87 ? -7.091 -8.169 -7.261 1.00 72.06 87 PRO A CA 1
ATOM 643 C C . PRO A 1 87 ? -7.792 -8.958 -8.375 1.00 72.06 87 PRO A C 1
ATOM 645 O O . PRO A 1 87 ? -7.171 -9.487 -9.300 1.00 72.06 87 PRO A O 1
ATOM 648 N N . VAL A 1 88 ? -9.125 -9.019 -8.304 1.00 61.22 88 VAL A N 1
ATOM 649 C CA . VAL A 1 88 ? -9.952 -9.652 -9.338 1.00 61.22 88 VAL A CA 1
ATOM 650 C C . VAL A 1 88 ? -10.027 -8.714 -10.547 1.00 61.22 88 VAL A C 1
ATOM 652 O O . VAL A 1 88 ? -10.793 -7.754 -10.566 1.00 61.22 88 VAL A O 1
ATOM 655 N N . GLY A 1 89 ? -9.208 -9.010 -11.558 1.00 58.97 89 GLY A N 1
ATOM 656 C CA . GLY A 1 89 ? -8.952 -8.140 -12.708 1.00 58.97 89 GLY A CA 1
ATOM 657 C C . GLY A 1 89 ? -7.616 -7.427 -12.517 1.00 58.97 89 GLY A C 1
ATOM 658 O O . GLY A 1 89 ? -7.440 -6.722 -11.531 1.00 58.97 89 GLY A O 1
ATOM 659 N N . GLY A 1 90 ? -6.663 -7.668 -13.427 1.00 45.62 90 GLY A N 1
ATOM 660 C CA . GLY A 1 90 ? -5.266 -7.236 -13.288 1.00 45.62 90 GLY A CA 1
ATOM 661 C C . GLY A 1 90 ? -5.096 -5.764 -12.896 1.00 45.62 90 GLY A C 1
ATOM 662 O O . GLY A 1 90 ? -5.979 -4.954 -13.159 1.00 45.62 90 GLY A O 1
ATOM 663 N N . ALA A 1 91 ? -3.939 -5.453 -12.298 1.00 46.97 91 ALA A N 1
ATOM 664 C CA . ALA A 1 91 ? -3.564 -4.251 -11.529 1.00 46.97 91 ALA A CA 1
ATOM 665 C C . ALA A 1 91 ? -3.853 -2.844 -12.116 1.00 46.97 91 ALA A C 1
ATOM 667 O O . ALA A 1 91 ? -3.496 -1.836 -11.518 1.00 46.97 91 ALA A O 1
ATOM 668 N N . ALA A 1 92 ? -4.550 -2.731 -13.236 1.00 47.66 92 ALA A N 1
ATOM 669 C CA . ALA A 1 92 ? -5.264 -1.533 -13.624 1.00 47.66 92 ALA A CA 1
ATOM 670 C C . ALA A 1 92 ? -6.646 -1.972 -14.108 1.00 47.66 92 ALA A C 1
ATOM 672 O O . ALA A 1 92 ? -6.770 -2.565 -15.182 1.00 47.66 92 ALA A O 1
ATOM 673 N N . GLY A 1 93 ? -7.685 -1.680 -13.322 1.00 35.78 93 GLY A N 1
ATOM 674 C CA . GLY A 1 93 ? -9.056 -1.789 -13.795 1.00 35.78 93 GLY A CA 1
ATOM 675 C C . GLY A 1 93 ? -9.169 -1.038 -15.117 1.00 35.78 93 GLY A C 1
ATOM 676 O O . GLY A 1 93 ? -9.075 0.184 -15.158 1.00 35.78 93 GLY A O 1
ATOM 677 N N . HIS A 1 94 ? -9.313 -1.775 -16.214 1.00 37.03 94 HIS A N 1
ATOM 678 C CA . HIS A 1 94 ? -9.720 -1.200 -17.482 1.00 37.03 94 HIS A CA 1
ATOM 679 C C . HIS A 1 94 ? -11.151 -0.698 -17.254 1.00 37.03 94 HIS A C 1
ATOM 681 O O . HIS A 1 94 ? -12.019 -1.529 -16.960 1.00 37.03 94 HIS A O 1
ATOM 687 N N . PRO A 1 95 ? -11.440 0.614 -17.342 1.00 37.22 95 PRO A N 1
ATOM 688 C CA . PRO A 1 95 ? -12.819 1.048 -17.303 1.00 37.22 95 PRO A CA 1
ATOM 689 C C . PRO A 1 95 ? -13.487 0.454 -18.541 1.00 37.22 95 PRO A C 1
ATOM 691 O O . PRO A 1 95 ? -13.115 0.763 -19.675 1.00 37.22 95 PRO A O 1
ATOM 694 N N . ARG A 1 96 ? -14.452 -0.449 -18.341 1.00 39.81 96 ARG A N 1
ATOM 695 C CA . ARG A 1 96 ? -15.406 -0.757 -19.403 1.00 39.81 96 ARG A CA 1
ATOM 696 C C . ARG A 1 96 ? -16.163 0.538 -19.668 1.00 39.81 96 ARG A C 1
ATOM 698 O O . ARG A 1 96 ? -16.810 1.061 -18.767 1.00 39.81 96 ARG A O 1
ATOM 705 N N . GLY A 1 97 ? -15.997 1.072 -20.875 1.00 40.50 97 GLY A N 1
ATOM 706 C CA . GLY A 1 97 ? -16.689 2.275 -21.313 1.00 40.50 97 GLY A CA 1
ATOM 707 C C . GLY A 1 97 ? -18.205 2.130 -21.197 1.00 40.50 97 GLY A C 1
ATOM 708 O O . GLY A 1 97 ? -18.752 1.039 -21.370 1.00 40.50 97 GLY A O 1
ATOM 709 N N . GLY A 1 98 ? -18.871 3.249 -20.934 1.00 30.20 98 GLY A N 1
ATOM 710 C CA . GLY A 1 98 ? -20.319 3.353 -20.994 1.00 30.20 98 GLY A CA 1
ATOM 711 C C . GLY A 1 98 ? -20.779 4.802 -20.877 1.00 30.20 98 GLY A C 1
ATOM 712 O O . GLY A 1 98 ? -20.596 5.394 -19.819 1.00 30.20 98 GLY A O 1
ATOM 713 N N . GLY A 1 99 ? -21.406 5.298 -21.952 1.00 31.81 99 GLY A N 1
ATOM 714 C CA . GLY A 1 99 ? -22.312 6.457 -21.96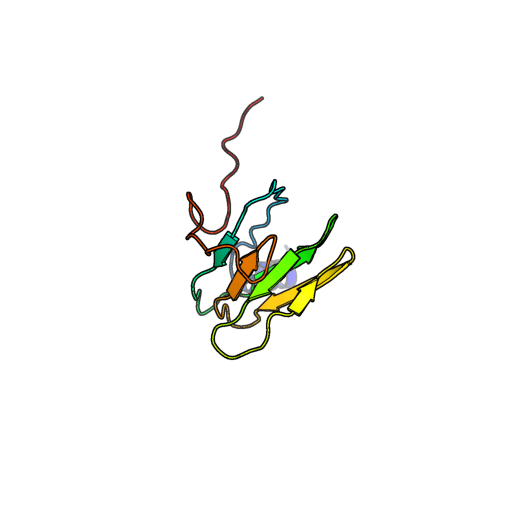9 1.00 31.81 99 GLY A CA 1
ATOM 715 C C . GLY A 1 99 ? -21.675 7.803 -22.246 1.00 31.81 99 GLY A C 1
ATOM 716 O O . GLY A 1 99 ? -21.347 8.486 -21.258 1.00 31.81 99 GLY A O 1
#